Protein AF-X1N6M0-F1 (afdb_monomer_lite)

Sequence (45 aa):
MYQVNNSVTFSGKPIGPEGFLNRMIETLGITIDRRSKGRPRKRKS

pLDDT: mean 81.1, std 9.08, range [54.62, 91.44]

Foldseek 3Di:
DDDPPPFDDDPNHTDDPVRVVVVCCVVVVDDDPPDDPPDPPPDDD

Radius of gyration: 16.24 Å; chains: 1; bounding box: 34×17×49 Å

Secondary structure (DSSP, 8-state):
-------EEETTEEE-HHHHHHHHHHHHT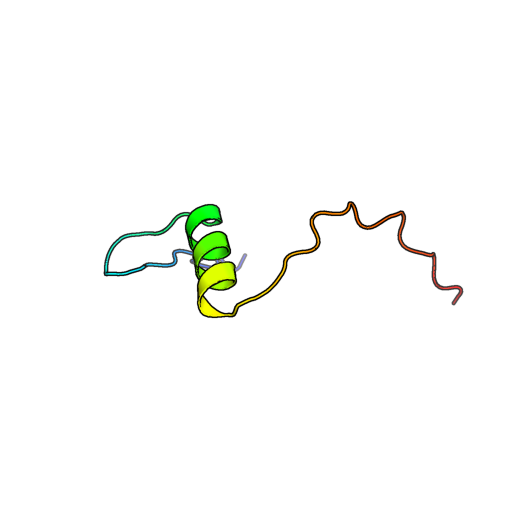-----S--PPPP----

Organism: NCBI:txid412755

Structure (mmCIF, N/CA/C/O backbone):
data_AF-X1N6M0-F1
#
_entry.id   AF-X1N6M0-F1
#
loop_
_atom_site.group_PDB
_atom_site.id
_atom_site.type_symbol
_atom_site.label_atom_id
_atom_site.label_alt_id
_atom_site.label_comp_id
_atom_site.label_asym_id
_atom_site.label_entity_id
_atom_site.label_seq_id
_atom_site.pdbx_PDB_ins_code
_atom_site.Cartn_x
_atom_site.Cartn_y
_atom_site.Cartn_z
_atom_site.occupancy
_atom_site.B_iso_or_equiv
_atom_site.auth_seq_id
_atom_site.auth_comp_id
_atom_site.auth_asym_id
_atom_site.auth_atom_id
_atom_site.pdbx_PDB_model_num
ATOM 1 N N . MET A 1 1 ? 24.278 -5.358 10.488 1.00 54.62 1 MET A N 1
ATOM 2 C CA . MET A 1 1 ? 23.298 -4.540 9.740 1.00 54.62 1 MET A CA 1
ATOM 3 C C . MET A 1 1 ? 22.726 -5.415 8.639 1.00 54.62 1 MET A C 1
ATOM 5 O O . MET A 1 1 ? 23.438 -5.691 7.685 1.00 54.62 1 MET A O 1
ATOM 9 N N . TYR A 1 2 ? 21.509 -5.933 8.803 1.00 65.44 2 TYR A N 1
ATOM 10 C CA . TYR A 1 2 ? 20.857 -6.705 7.743 1.00 65.44 2 TYR A CA 1
ATOM 11 C C . TYR A 1 2 ? 20.206 -5.723 6.773 1.00 65.44 2 TYR A C 1
ATOM 13 O O . TYR A 1 2 ? 19.264 -5.022 7.138 1.00 65.44 2 TYR A O 1
ATOM 21 N N . GLN A 1 3 ? 20.749 -5.630 5.563 1.00 59.66 3 GLN A N 1
ATOM 22 C CA . GLN A 1 3 ? 20.152 -4.838 4.497 1.00 59.66 3 GLN A CA 1
ATOM 23 C C . GLN A 1 3 ? 19.009 -5.667 3.899 1.00 59.66 3 GLN A C 1
ATOM 25 O O . GLN A 1 3 ? 19.236 -6.597 3.130 1.00 59.66 3 GLN A O 1
ATOM 30 N N . VAL A 1 4 ? 17.779 -5.389 4.325 1.00 59.00 4 VAL A N 1
ATOM 31 C CA . VAL A 1 4 ? 16.581 -5.996 3.738 1.00 59.00 4 VAL A CA 1
ATOM 32 C C . VAL A 1 4 ? 16.320 -5.353 2.379 1.00 59.00 4 VAL A C 1
ATOM 34 O O . VAL A 1 4 ? 16.059 -4.155 2.279 1.00 59.00 4 VAL A O 1
ATOM 37 N N . ASN A 1 5 ? 16.427 -6.153 1.319 1.00 67.81 5 ASN A N 1
ATOM 38 C CA . ASN A 1 5 ? 16.121 -5.733 -0.042 1.00 67.81 5 ASN A CA 1
ATOM 39 C C . ASN A 1 5 ? 14.591 -5.677 -0.222 1.00 67.81 5 ASN A C 1
ATOM 41 O O . ASN A 1 5 ? 13.977 -6.628 -0.692 1.00 67.81 5 ASN A O 1
ATOM 45 N N . ASN A 1 6 ? 13.964 -4.577 0.203 1.00 68.19 6 ASN A N 1
ATOM 46 C CA . ASN A 1 6 ? 12.507 -4.373 0.152 1.00 68.19 6 ASN A CA 1
ATOM 47 C C . ASN A 1 6 ? 12.011 -3.904 -1.230 1.00 68.19 6 ASN A C 1
ATOM 49 O O . ASN A 1 6 ? 11.060 -3.125 -1.322 1.00 68.19 6 ASN A O 1
ATOM 53 N N . SER A 1 7 ? 12.661 -4.329 -2.317 1.00 72.25 7 SER A N 1
ATOM 54 C CA . SER A 1 7 ? 12.169 -4.020 -3.658 1.00 72.25 7 SER A CA 1
ATOM 55 C C . SER A 1 7 ? 11.061 -5.003 -4.031 1.00 72.25 7 SER A C 1
ATOM 57 O O . SER A 1 7 ? 11.291 -6.185 -4.275 1.00 72.25 7 SER A O 1
ATOM 59 N N . VAL A 1 8 ? 9.822 -4.514 -4.048 1.00 78.00 8 VAL A N 1
ATOM 60 C CA . VAL A 1 8 ? 8.696 -5.266 -4.600 1.00 78.00 8 VAL A CA 1
ATOM 61 C C . VAL A 1 8 ? 8.608 -4.960 -6.090 1.00 78.00 8 VAL A C 1
ATOM 63 O O . VAL A 1 8 ? 8.703 -3.805 -6.512 1.00 78.00 8 VAL A O 1
ATOM 66 N N . THR A 1 9 ? 8.414 -5.996 -6.900 1.00 84.50 9 THR A N 1
ATOM 67 C CA . THR A 1 9 ? 8.094 -5.849 -8.320 1.00 84.50 9 THR A CA 1
ATOM 68 C C . THR A 1 9 ? 6.663 -6.299 -8.566 1.00 84.50 9 THR A C 1
ATOM 70 O O . THR A 1 9 ? 6.185 -7.277 -7.991 1.00 84.50 9 THR A O 1
ATOM 73 N N . PHE A 1 10 ? 5.954 -5.564 -9.414 1.00 80.81 10 PHE A N 1
ATOM 74 C CA . PHE A 1 10 ? 4.636 -5.939 -9.890 1.00 80.81 10 PHE A CA 1
ATOM 75 C C . PHE A 1 10 ? 4.626 -5.907 -11.420 1.00 80.81 10 PHE A C 1
ATOM 77 O O . PHE A 1 10 ? 5.044 -4.924 -12.027 1.00 80.81 10 PHE A O 1
ATOM 84 N N . SER A 1 11 ? 4.182 -6.998 -12.055 1.00 86.00 11 SER A N 1
ATOM 85 C CA . SER A 1 11 ? 4.203 -7.149 -13.520 1.00 86.00 11 SER A CA 1
ATOM 86 C C . SER A 1 11 ? 5.593 -6.910 -14.147 1.00 86.00 11 SER A C 1
ATOM 88 O O . SER A 1 11 ? 5.705 -6.363 -15.244 1.00 86.00 11 SER A O 1
ATOM 90 N N . GLY A 1 12 ? 6.665 -7.271 -13.432 1.00 86.44 12 GLY A N 1
ATOM 91 C CA . GLY A 1 12 ? 8.051 -7.079 -13.881 1.00 86.44 12 GLY A CA 1
ATOM 92 C C . GLY A 1 12 ? 8.588 -5.649 -13.751 1.00 86.44 12 GLY A C 1
ATOM 93 O O . GLY A 1 12 ? 9.725 -5.398 -14.139 1.00 86.44 12 GLY A O 1
ATOM 94 N N . LYS A 1 13 ? 7.814 -4.709 -13.191 1.00 87.12 13 LYS A N 1
ATOM 95 C CA . LYS A 1 13 ? 8.257 -3.334 -12.916 1.00 87.12 13 LYS A CA 1
ATOM 96 C C . LYS A 1 13 ? 8.402 -3.111 -11.410 1.00 87.12 13 LYS A C 1
ATOM 98 O O . LYS A 1 13 ? 7.578 -3.627 -10.651 1.00 87.12 13 LYS A O 1
ATOM 103 N N . PRO A 1 14 ? 9.413 -2.357 -10.947 1.00 88.06 14 PRO A N 1
ATOM 104 C CA . PRO A 1 14 ? 9.494 -1.976 -9.544 1.00 88.06 14 PRO A CA 1
ATOM 105 C C . PRO A 1 14 ? 8.260 -1.151 -9.176 1.00 88.06 14 PRO A C 1
ATOM 107 O O . PRO A 1 14 ? 7.865 -0.245 -9.913 1.00 88.06 14 PRO A O 1
ATOM 110 N N . ILE A 1 15 ? 7.642 -1.481 -8.047 1.00 88.31 15 ILE A N 1
ATOM 111 C CA . ILE A 1 15 ? 6.507 -0.736 -7.513 1.00 88.31 15 ILE A CA 1
ATOM 112 C C . ILE A 1 15 ? 6.957 0.009 -6.261 1.00 88.31 15 ILE A C 1
ATOM 114 O O . ILE A 1 15 ? 7.632 -0.542 -5.393 1.00 88.31 15 ILE A O 1
ATOM 118 N N . GLY A 1 16 ? 6.608 1.291 -6.183 1.00 88.12 16 GLY A N 1
ATOM 119 C CA . GLY A 1 16 ? 6.870 2.081 -4.988 1.00 88.12 16 GLY A CA 1
ATOM 120 C C . GLY A 1 16 ? 6.051 1.574 -3.793 1.00 88.12 16 GLY A C 1
ATOM 121 O O . GLY A 1 16 ? 5.006 0.945 -3.986 1.00 88.12 16 GLY A O 1
ATOM 122 N N . PRO A 1 17 ? 6.472 1.883 -2.556 1.00 84.56 17 PRO A N 1
ATOM 123 C CA . PRO A 1 17 ? 5.773 1.450 -1.345 1.00 84.56 17 PRO A CA 1
ATOM 124 C C . PRO A 1 17 ? 4.296 1.872 -1.326 1.00 84.56 17 PRO A C 1
ATOM 126 O O . PRO A 1 17 ? 3.438 1.100 -0.911 1.00 84.56 17 PRO A O 1
ATOM 129 N N . GLU A 1 18 ? 3.971 3.05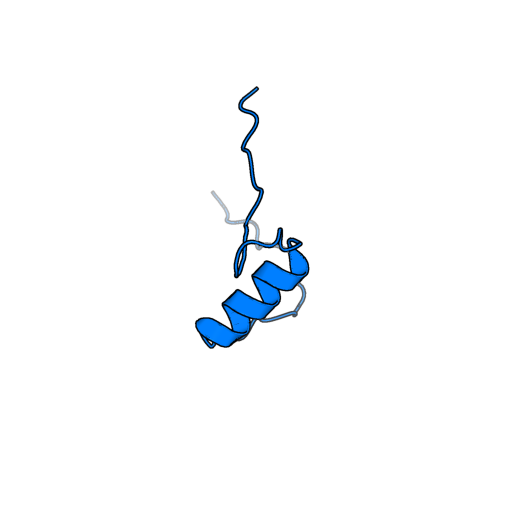4 -1.845 1.00 86.94 18 GLU A N 1
ATOM 130 C CA . GLU A 1 18 ? 2.595 3.557 -1.898 1.00 86.94 18 GLU A CA 1
ATOM 131 C C . GLU A 1 18 ? 1.732 2.819 -2.933 1.00 86.94 18 GLU A C 1
ATOM 133 O O . GLU A 1 18 ? 0.610 2.411 -2.637 1.00 86.94 18 GLU A O 1
ATOM 138 N N . GLY A 1 19 ? 2.284 2.543 -4.119 1.00 89.31 19 GLY A N 1
ATOM 139 C CA . GLY A 1 19 ? 1.616 1.721 -5.131 1.00 89.31 19 GLY A CA 1
ATOM 140 C C . GLY A 1 19 ? 1.393 0.286 -4.653 1.00 89.31 19 GLY A C 1
ATOM 141 O O . GLY A 1 19 ? 0.341 -0.297 -4.908 1.00 89.31 19 GLY A O 1
ATOM 142 N N . PHE A 1 20 ? 2.353 -0.268 -3.912 1.00 88.19 20 PHE A N 1
ATOM 143 C CA . PHE A 1 20 ? 2.225 -1.586 -3.301 1.00 88.19 20 PHE A CA 1
ATOM 144 C C . PHE A 1 20 ? 1.094 -1.624 -2.268 1.00 88.19 20 PHE A C 1
ATOM 146 O O . PHE A 1 20 ? 0.247 -2.515 -2.325 1.00 88.19 20 PHE A O 1
ATOM 153 N N . LEU A 1 21 ? 1.036 -0.635 -1.370 1.00 87.19 21 LEU A N 1
ATOM 154 C CA . LEU A 1 21 ? -0.021 -0.525 -0.363 1.00 87.19 21 LEU A CA 1
ATOM 155 C C . LEU A 1 21 ? -1.405 -0.381 -1.000 1.00 87.19 21 LEU A C 1
ATOM 157 O O . LEU A 1 21 ? -2.307 -1.134 -0.643 1.00 87.19 21 LEU A O 1
ATOM 161 N N . ASN A 1 22 ? -1.565 0.513 -1.980 1.00 88.31 22 ASN A N 1
ATOM 162 C CA . ASN A 1 22 ? -2.838 0.698 -2.687 1.00 88.31 22 ASN A CA 1
ATOM 163 C C . ASN A 1 22 ? -3.314 -0.598 -3.349 1.00 88.31 22 ASN A C 1
ATOM 165 O O . ASN A 1 22 ? -4.486 -0.959 -3.270 1.00 88.31 22 ASN A O 1
ATOM 169 N N . ARG A 1 23 ? -2.382 -1.345 -3.939 1.00 88.56 23 ARG A N 1
ATOM 170 C CA . ARG A 1 23 ? -2.694 -2.602 -4.607 1.00 88.56 23 ARG A CA 1
ATOM 171 C C . ARG A 1 23 ? -3.030 -3.726 -3.627 1.00 88.56 23 ARG A C 1
ATOM 173 O O . ARG A 1 23 ? -3.888 -4.553 -3.928 1.00 88.56 23 ARG A O 1
ATOM 180 N N . MET A 1 24 ? -2.399 -3.758 -2.452 1.00 89.50 24 MET A N 1
ATOM 181 C CA . MET A 1 24 ? -2.787 -4.678 -1.376 1.00 89.50 24 MET A CA 1
ATOM 182 C C . MET A 1 24 ? -4.180 -4.363 -0.830 1.00 89.50 24 MET A C 1
ATOM 184 O O . MET A 1 24 ? -4.954 -5.287 -0.602 1.00 89.50 24 MET A O 1
ATOM 188 N N . ILE A 1 25 ? -4.505 -3.082 -0.644 1.00 90.00 25 ILE A N 1
ATOM 189 C CA . ILE A 1 25 ? -5.838 -2.632 -0.219 1.00 90.00 25 ILE A CA 1
ATOM 190 C C . ILE A 1 25 ? -6.903 -3.128 -1.196 1.00 90.00 25 ILE A C 1
ATOM 192 O O . ILE A 1 25 ? -7.884 -3.729 -0.767 1.00 90.00 25 ILE A O 1
ATOM 196 N N . GLU A 1 26 ? -6.678 -2.926 -2.496 1.00 89.75 26 GLU A N 1
ATOM 197 C CA . GLU A 1 26 ? -7.593 -3.351 -3.558 1.00 89.75 26 GLU A CA 1
ATOM 198 C C . GLU A 1 26 ? -7.711 -4.879 -3.639 1.00 89.75 26 GLU A C 1
ATOM 200 O O . GLU A 1 26 ? -8.813 -5.418 -3.621 1.00 89.75 26 GLU A O 1
ATOM 205 N N . THR A 1 27 ? -6.578 -5.590 -3.669 1.00 90.06 27 THR A N 1
ATOM 206 C CA . THR A 1 27 ? -6.559 -7.056 -3.8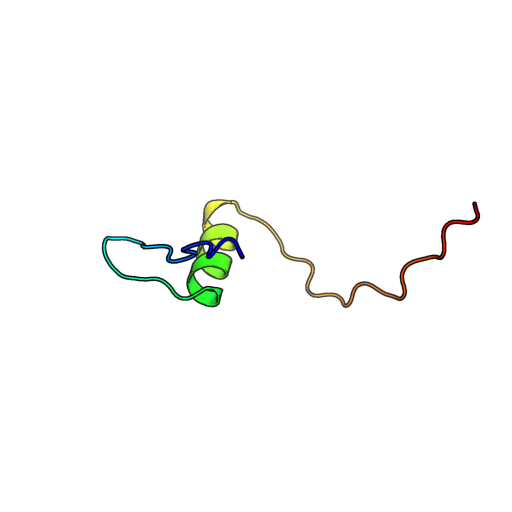31 1.00 90.06 27 THR A CA 1
ATOM 207 C C . THR A 1 27 ? -7.163 -7.770 -2.626 1.00 90.06 27 THR A C 1
ATOM 209 O O . THR A 1 27 ? -7.842 -8.782 -2.779 1.00 90.06 27 THR A O 1
ATOM 212 N N . LEU A 1 28 ? -6.887 -7.272 -1.421 1.00 91.44 28 LEU A N 1
ATOM 213 C CA . LEU A 1 28 ? -7.290 -7.923 -0.178 1.00 91.44 28 LEU A CA 1
ATOM 214 C C . LEU A 1 28 ? -8.595 -7.346 0.392 1.00 91.44 28 LEU A C 1
ATOM 216 O O . LEU A 1 28 ? -9.063 -7.817 1.426 1.00 91.44 28 LEU A O 1
ATOM 220 N N . GLY A 1 29 ? -9.173 -6.330 -0.259 1.00 88.31 29 GLY A N 1
ATOM 221 C CA . GLY A 1 29 ? -10.393 -5.658 0.191 1.00 88.31 29 GLY A CA 1
ATOM 222 C C . GLY A 1 29 ? -10.266 -5.043 1.588 1.00 88.31 29 GLY A C 1
ATOM 223 O O . GLY A 1 29 ? -11.252 -4.972 2.320 1.00 88.31 29 GLY A O 1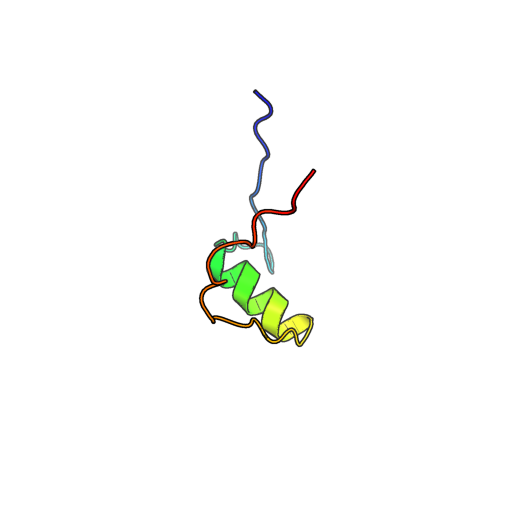
ATOM 224 N N . ILE A 1 30 ? -9.054 -4.650 2.002 1.00 86.75 30 ILE A N 1
ATOM 225 C CA . ILE A 1 30 ? -8.815 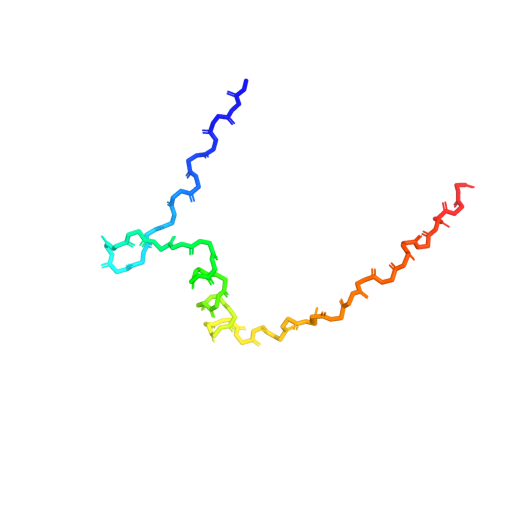-4.134 3.355 1.00 86.75 30 ILE A CA 1
ATOM 226 C C . ILE A 1 30 ? -9.205 -2.662 3.426 1.00 86.75 30 ILE A C 1
ATOM 228 O O . ILE A 1 30 ? -8.582 -1.808 2.802 1.00 86.75 30 ILE A O 1
ATOM 232 N N . THR A 1 31 ? -10.129 -2.327 4.316 1.00 83.38 31 THR A N 1
ATOM 233 C CA . THR A 1 31 ? -10.364 -0.932 4.694 1.00 83.38 31 THR A CA 1
ATOM 234 C C . THR A 1 31 ? -9.286 -0.475 5.677 1.00 83.38 31 THR A C 1
ATOM 236 O O . THR A 1 31 ? -9.253 -0.916 6.826 1.00 83.38 31 THR A O 1
ATOM 239 N N . ILE A 1 32 ? -8.396 0.426 5.249 1.00 81.56 32 ILE A N 1
ATOM 240 C CA . ILE A 1 32 ? -7.447 1.073 6.163 1.00 81.56 32 ILE A CA 1
ATOM 241 C C . ILE A 1 32 ? -8.168 2.186 6.916 1.00 81.56 32 ILE A C 1
ATOM 243 O O . ILE A 1 32 ? -8.548 3.204 6.334 1.00 81.56 32 ILE A O 1
ATOM 247 N N . ASP A 1 33 ? -8.295 2.022 8.230 1.00 83.69 33 ASP A N 1
ATOM 248 C CA . ASP A 1 33 ? -8.678 3.125 9.101 1.00 83.69 33 ASP A CA 1
ATOM 249 C C . ASP A 1 33 ? -7.548 4.165 9.131 1.00 83.69 33 ASP A C 1
ATOM 251 O O . ASP A 1 33 ? -6.515 3.983 9.779 1.00 83.69 33 ASP A O 1
ATOM 255 N N . ARG A 1 34 ? -7.737 5.258 8.385 1.00 82.00 34 ARG A N 1
ATOM 256 C CA . ARG A 1 34 ? -6.811 6.402 8.344 1.00 82.00 34 ARG A CA 1
ATOM 257 C C . ARG A 1 34 ? -6.923 7.302 9.573 1.00 82.00 34 ARG A C 1
ATOM 259 O O . ARG A 1 34 ? -6.240 8.328 9.624 1.00 82.00 34 ARG A O 1
ATOM 266 N N . ARG A 1 35 ? -7.768 6.972 10.556 1.00 84.50 35 ARG A N 1
ATOM 267 C CA . ARG A 1 35 ? -7.822 7.733 11.805 1.00 84.50 35 ARG A CA 1
ATOM 268 C C . ARG A 1 35 ? -6.475 7.656 12.506 1.00 84.50 35 ARG A C 1
ATOM 270 O O . ARG A 1 35 ? -5.846 6.602 12.602 1.00 84.50 35 ARG A O 1
ATOM 277 N N . SER A 1 36 ? -6.036 8.798 13.024 1.00 78.50 36 SER A N 1
ATOM 278 C CA . SER A 1 36 ? -4.888 8.834 13.913 1.00 78.50 36 SER A CA 1
ATOM 279 C C . SER A 1 36 ? -5.166 7.894 15.082 1.00 78.50 36 SER A C 1
ATOM 281 O O . SER A 1 36 ? -6.157 8.035 15.802 1.00 78.50 36 SER A O 1
ATOM 283 N N . LYS A 1 37 ? -4.294 6.899 15.268 1.00 78.12 37 LYS A N 1
ATOM 284 C CA . LYS A 1 37 ? -4.333 6.090 16.481 1.00 78.12 37 LYS A CA 1
ATOM 285 C C . LYS A 1 37 ? -4.047 7.053 17.625 1.00 78.12 37 LYS A C 1
ATOM 287 O O . LYS A 1 37 ? -2.952 7.606 17.711 1.00 78.12 37 LYS A O 1
ATOM 292 N N . GLY A 1 38 ? -5.069 7.322 18.436 1.00 82.00 38 GLY A N 1
ATOM 293 C CA . GLY A 1 38 ? -4.947 8.191 19.599 1.00 82.00 38 GLY A CA 1
ATOM 294 C C . GLY A 1 38 ? -3.822 7.725 20.525 1.00 82.00 38 GLY A C 1
ATOM 295 O O . GLY A 1 38 ? -3.256 6.642 20.361 1.00 82.00 38 GLY A O 1
ATOM 296 N N . ARG A 1 39 ? -3.492 8.548 21.524 1.00 83.50 39 ARG A N 1
ATOM 297 C CA . ARG A 1 39 ? -2.422 8.259 22.486 1.00 83.50 39 ARG A CA 1
ATOM 298 C C . ARG A 1 39 ? -2.544 6.816 23.009 1.00 83.50 39 ARG A C 1
ATOM 300 O O . ARG A 1 39 ? -3.569 6.495 23.615 1.00 83.50 39 ARG A O 1
ATOM 307 N N . PRO A 1 40 ? -1.522 5.958 22.822 1.00 80.00 40 PRO A N 1
ATOM 308 C CA . PRO A 1 40 ? -1.552 4.602 23.348 1.00 80.00 40 PRO A CA 1
ATOM 309 C C . PRO A 1 40 ? -1.818 4.641 24.852 1.00 80.00 40 PRO A C 1
ATOM 311 O O . PRO A 1 40 ? -1.124 5.342 25.599 1.00 80.00 40 PRO A O 1
ATOM 314 N N . ARG A 1 41 ? -2.839 3.911 25.310 1.00 82.62 41 ARG A N 1
ATOM 315 C CA . ARG A 1 41 ? -3.123 3.791 26.740 1.00 82.62 41 ARG A CA 1
ATOM 316 C C . ARG A 1 41 ? -1.918 3.120 27.396 1.00 82.62 41 ARG A C 1
ATOM 318 O O . ARG A 1 41 ? -1.576 1.992 27.050 1.00 82.62 41 ARG A O 1
ATOM 325 N N . LYS A 1 42 ? -1.282 3.803 28.353 1.00 79.12 42 LYS A N 1
ATOM 326 C CA . LYS A 1 42 ? -0.265 3.196 29.221 1.00 79.12 42 LYS A CA 1
ATOM 327 C C . LYS A 1 42 ? -0.918 1.998 29.917 1.00 79.12 42 LYS A C 1
ATOM 329 O O . LYS A 1 42 ? -1.825 2.176 30.731 1.00 79.12 42 LYS A O 1
ATOM 334 N N . ARG A 1 43 ? -0.508 0.783 29.556 1.00 78.38 43 ARG A N 1
ATOM 335 C CA . ARG A 1 43 ? -0.882 -0.430 30.288 1.00 78.38 43 ARG A CA 1
ATOM 336 C C . ARG A 1 43 ? -0.171 -0.336 31.642 1.00 78.38 43 ARG A C 1
ATOM 338 O O . ARG A 1 43 ? 1.046 -0.171 31.657 1.00 78.38 43 ARG A O 1
ATOM 345 N N . LYS A 1 44 ? -0.914 -0.316 32.755 1.00 69.81 44 LYS A N 1
ATOM 346 C CA . LYS A 1 44 ? -0.296 -0.419 34.086 1.00 69.81 44 LYS A CA 1
ATOM 347 C C . LYS A 1 44 ? 0.315 -1.819 34.189 1.00 69.81 44 LYS A C 1
ATOM 349 O O 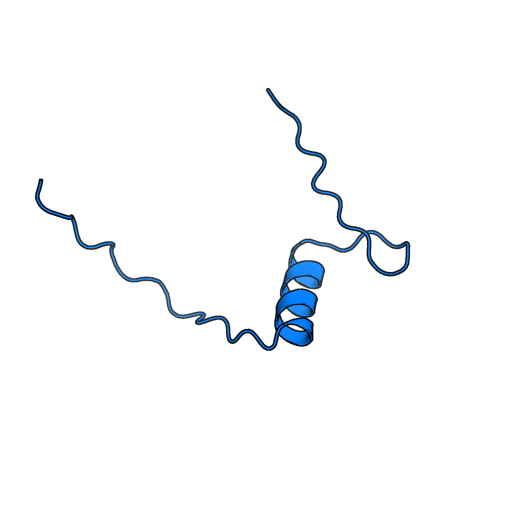. LYS A 1 44 ? -0.366 -2.780 33.831 1.00 69.81 44 LYS A O 1
ATOM 354 N N . SER A 1 45 ? 1.595 -1.872 34.553 1.00 69.12 45 SER A N 1
ATOM 355 C CA . SER A 1 45 ? 2.282 -3.108 34.930 1.00 69.12 45 SER A CA 1
ATOM 356 C C . SER A 1 45 ? 1.841 -3.558 36.312 1.00 69.12 45 SER A C 1
ATOM 358 O O . SER A 1 45 ? 1.347 -2.690 37.070 1.00 69.12 45 SER A O 1
#